Protein AF-A0A847PYW5-F1 (afdb_monomer)

Radius of gyration: 19.01 Å; Cα contacts (8 Å, |Δi|>4): 340; chains: 1; bounding box: 36×56×56 Å

Sequence (165 aa):
MLNEEIGNAFTVETLSLRRHSSGSTPAPTDLFDFAIYMGLCENDVLNPNFDSNFIPGTRTIVFSRDSLHLEVNPDELVTFDLDTPYWYNGVDNLLVEVLWSSGEETGSECVYTWHWNTGAMRCASGLYSASSGSLTSIIPWMQITGASDLETCTFGEVKTLFTGR

Structure (mmCIF, N/CA/C/O backbone):
data_AF-A0A847PYW5-F1
#
_entry.id   AF-A0A847PYW5-F1
#
loop_
_atom_site.group_PDB
_atom_site.id
_atom_site.type_symbol
_atom_site.label_atom_id
_atom_site.label_alt_id
_atom_site.label_comp_id
_atom_site.label_asym_id
_atom_site.label_entity_id
_atom_site.label_seq_id
_atom_site.pdbx_PDB_ins_code
_atom_site.Cartn_x
_atom_site.Cartn_y
_atom_site.Cartn_z
_atom_site.occupancy
_atom_site.B_iso_or_equiv
_atom_site.auth_seq_id
_atom_site.auth_comp_id
_atom_site.auth_asym_id
_atom_site.auth_atom_id
_atom_site.pdbx_PDB_model_num
ATOM 1 N N . MET A 1 1 ? -18.987 -12.760 -4.714 1.00 33.50 1 MET A N 1
ATOM 2 C CA . MET A 1 1 ? -18.827 -12.249 -3.341 1.00 33.50 1 MET A CA 1
ATOM 3 C C . MET A 1 1 ? -17.344 -12.265 -3.070 1.00 33.50 1 MET A C 1
ATOM 5 O O . MET A 1 1 ? -16.769 -13.340 -3.181 1.00 33.50 1 MET A O 1
ATOM 9 N N . LEU A 1 2 ? -16.728 -11.105 -2.843 1.00 41.38 2 LEU A N 1
ATOM 10 C CA . LEU A 1 2 ? -15.413 -11.084 -2.213 1.00 41.38 2 LEU A CA 1
ATOM 11 C C . LEU A 1 2 ? -15.616 -11.682 -0.814 1.00 41.38 2 LEU A C 1
ATOM 13 O O . LEU A 1 2 ? -16.441 -11.179 -0.055 1.00 41.38 2 LEU A O 1
ATOM 17 N N . ASN A 1 3 ? -14.950 -12.796 -0.512 1.00 48.72 3 ASN A N 1
ATOM 18 C CA . ASN A 1 3 ? -14.527 -13.005 0.869 1.00 48.72 3 ASN A CA 1
ATOM 19 C C . ASN A 1 3 ? -13.587 -11.835 1.216 1.00 48.72 3 ASN A C 1
ATOM 21 O O . ASN A 1 3 ? -13.034 -11.241 0.298 1.00 48.72 3 ASN A O 1
ATOM 25 N N . GLU A 1 4 ? -13.341 -11.568 2.497 1.00 50.78 4 GLU A N 1
ATOM 26 C CA . GLU A 1 4 ? -12.226 -10.712 2.953 1.00 50.78 4 GLU A CA 1
ATOM 27 C C . GLU A 1 4 ? -12.564 -9.219 3.122 1.00 50.78 4 GLU A C 1
ATOM 29 O O . GLU A 1 4 ? -11.948 -8.345 2.522 1.00 50.78 4 GLU A O 1
ATOM 34 N N . GLU A 1 5 ? -13.488 -8.903 4.032 1.00 63.47 5 GLU A N 1
ATOM 35 C CA . GLU A 1 5 ? -13.205 -7.764 4.918 1.00 63.47 5 GLU A CA 1
ATOM 36 C C . GLU A 1 5 ? -12.022 -8.186 5.803 1.00 63.47 5 GLU A C 1
ATOM 38 O O . GLU A 1 5 ? -12.028 -9.310 6.317 1.00 63.47 5 GLU A O 1
ATOM 43 N N . ILE A 1 6 ? -11.008 -7.327 5.968 1.00 71.19 6 ILE A N 1
ATOM 44 C CA . ILE A 1 6 ? -9.832 -7.611 6.818 1.00 71.19 6 ILE A CA 1
ATOM 45 C C . ILE A 1 6 ? -10.269 -8.042 8.232 1.00 71.19 6 ILE A C 1
ATOM 47 O O . ILE A 1 6 ? -9.639 -8.900 8.853 1.00 71.19 6 ILE A O 1
ATOM 51 N N . GLY A 1 7 ? -11.395 -7.504 8.709 1.00 73.62 7 GLY A N 1
ATOM 52 C CA . GLY A 1 7 ? -12.030 -7.917 9.951 1.00 73.62 7 GLY A CA 1
ATOM 53 C C . GLY A 1 7 ? -11.511 -7.124 11.143 1.00 73.62 7 GLY A C 1
ATOM 54 O O . GLY A 1 7 ? -11.604 -5.905 11.157 1.00 73.62 7 GLY A O 1
ATOM 55 N N . ASN A 1 8 ? -11.023 -7.826 12.167 1.00 83.25 8 ASN A N 1
ATOM 56 C CA . ASN A 1 8 ? -10.674 -7.244 13.465 1.00 83.25 8 ASN A CA 1
ATOM 57 C C . ASN A 1 8 ? -9.430 -6.346 13.413 1.00 83.25 8 ASN A C 1
ATOM 59 O O . ASN A 1 8 ? -8.607 -6.440 12.505 1.00 83.25 8 ASN A O 1
ATOM 63 N N . ALA A 1 9 ? -9.272 -5.521 14.448 1.00 89.88 9 ALA A N 1
ATOM 64 C CA . ALA A 1 9 ? -8.073 -4.724 14.654 1.00 89.88 9 ALA A CA 1
ATOM 65 C C . ALA A 1 9 ? -6.839 -5.614 14.885 1.00 89.88 9 ALA A C 1
ATOM 67 O O . ALA A 1 9 ? -6.927 -6.643 15.561 1.00 89.88 9 ALA A O 1
ATOM 68 N N . PHE A 1 10 ? -5.695 -5.223 14.327 1.00 91.44 10 PHE A N 1
ATOM 69 C CA . PHE A 1 10 ? -4.419 -5.914 14.514 1.00 91.44 10 PHE A CA 1
ATOM 70 C C . PHE A 1 10 ? -3.246 -5.010 14.120 1.00 91.44 10 PHE A C 1
ATOM 72 O O . PHE A 1 10 ? -3.415 -4.006 13.421 1.00 91.44 10 PHE A O 1
ATOM 79 N N . THR A 1 11 ? -2.043 -5.385 14.552 1.00 94.69 11 THR A N 1
ATOM 80 C CA . THR A 1 11 ? -0.818 -4.694 14.142 1.00 94.69 11 THR A CA 1
ATOM 81 C C . THR A 1 11 ? -0.284 -5.337 12.875 1.00 94.69 11 THR A C 1
ATOM 83 O O . THR A 1 11 ? 0.111 -6.496 12.906 1.00 94.69 11 THR A O 1
ATOM 86 N N . VAL A 1 12 ? -0.253 -4.592 11.776 1.00 94.88 12 VAL A N 1
ATOM 87 C CA . VAL A 1 12 ? 0.377 -4.984 10.515 1.00 94.88 12 VAL A CA 1
ATOM 88 C C . VAL A 1 12 ? 1.894 -4.910 10.654 1.00 94.88 12 VAL A C 1
ATOM 90 O O . VAL A 1 12 ? 2.434 -3.878 11.049 1.00 94.88 12 VAL A O 1
ATOM 93 N N . GLU A 1 13 ? 2.580 -5.985 10.278 1.00 95.88 13 GLU A N 1
ATOM 94 C CA . GLU A 1 13 ? 4.038 -6.114 10.400 1.00 95.88 13 GLU A CA 1
ATOM 95 C C . GLU A 1 13 ? 4.717 -6.373 9.057 1.00 95.88 13 GLU A C 1
ATOM 97 O O . GLU A 1 13 ? 5.872 -5.990 8.880 1.00 95.88 13 GLU A O 1
ATOM 102 N N . THR A 1 14 ? 4.013 -6.994 8.103 1.00 95.88 14 THR A N 1
ATOM 103 C CA . THR A 1 14 ? 4.548 -7.208 6.755 1.00 95.88 14 THR A CA 1
ATOM 104 C C . THR A 1 14 ? 3.527 -6.886 5.671 1.00 95.88 14 THR A C 1
ATOM 106 O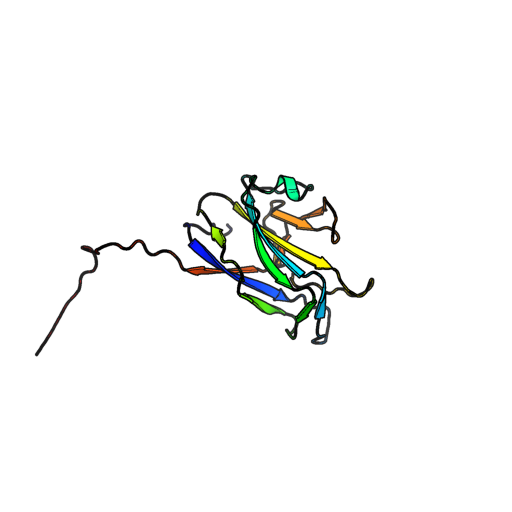 O . THR A 1 14 ? 2.316 -7.082 5.838 1.00 95.88 14 THR A O 1
ATOM 109 N N . LEU A 1 15 ? 4.045 -6.409 4.540 1.00 95.25 15 LEU A N 1
ATOM 110 C CA . LEU A 1 15 ? 3.326 -6.287 3.277 1.00 95.25 15 LEU A CA 1
ATOM 111 C C . LEU A 1 15 ? 4.067 -7.108 2.224 1.00 95.25 15 LEU A C 1
ATOM 113 O O . LEU A 1 15 ? 5.257 -6.898 2.006 1.00 95.25 15 LEU A O 1
ATOM 117 N N . SER A 1 16 ? 3.360 -7.982 1.518 1.00 93.69 16 SER A N 1
ATOM 118 C CA . SER A 1 16 ? 3.888 -8.669 0.344 1.00 93.69 16 SER A CA 1
ATOM 119 C C . SER A 1 16 ? 3.174 -8.215 -0.921 1.00 93.69 16 SER A C 1
ATOM 121 O O . SER A 1 16 ? 1.944 -8.172 -0.967 1.00 93.69 16 SER A O 1
ATOM 123 N N . LEU A 1 17 ? 3.944 -7.938 -1.971 1.00 90.56 17 LEU A N 1
ATOM 124 C CA . LEU A 1 17 ? 3.455 -7.628 -3.313 1.00 90.56 17 LEU A CA 1
ATOM 125 C C . LEU A 1 17 ? 3.918 -8.712 -4.280 1.00 90.56 17 LEU A C 1
ATOM 127 O O . LEU A 1 17 ? 5.051 -9.186 -4.199 1.00 90.56 17 LEU A O 1
ATOM 131 N N . ARG A 1 18 ? 3.061 -9.100 -5.224 1.00 87.12 18 ARG A N 1
ATOM 132 C CA . ARG A 1 18 ? 3.467 -10.038 -6.276 1.00 87.12 18 ARG A CA 1
ATOM 133 C C . ARG A 1 18 ? 4.167 -9.298 -7.409 1.00 87.12 18 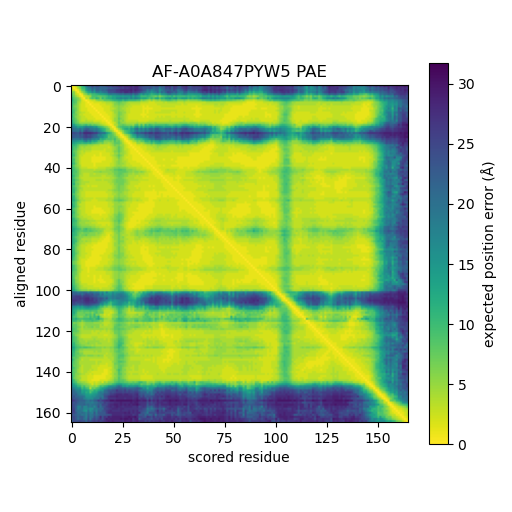ARG A C 1
ATOM 135 O O . ARG A 1 18 ? 3.539 -8.453 -8.043 1.00 87.12 18 ARG A O 1
ATOM 142 N N . ARG A 1 19 ? 5.422 -9.637 -7.707 1.00 84.00 19 ARG A N 1
ATOM 143 C CA . ARG A 1 19 ? 6.240 -8.956 -8.722 1.00 84.00 19 ARG A CA 1
ATOM 144 C C . ARG A 1 19 ? 5.621 -9.073 -10.117 1.00 84.00 19 ARG A C 1
ATOM 146 O O . ARG A 1 19 ? 5.242 -10.162 -10.550 1.00 84.00 19 ARG A O 1
ATOM 153 N N . HIS A 1 20 ? 5.564 -7.955 -10.849 1.00 79.19 20 HIS A N 1
ATOM 154 C CA . HIS A 1 20 ? 5.089 -7.946 -12.235 1.00 79.19 20 HIS A CA 1
ATOM 155 C C . HIS A 1 20 ? 5.948 -8.839 -13.139 1.00 79.19 20 HIS A C 1
ATOM 157 O O . HIS A 1 20 ? 7.175 -8.820 -13.036 1.00 79.19 20 HIS A O 1
ATOM 163 N N . SER A 1 21 ? 5.326 -9.564 -14.069 1.00 67.88 21 SER A N 1
ATOM 164 C CA . SER A 1 21 ? 6.029 -10.348 -15.081 1.00 67.88 21 SER A CA 1
ATOM 165 C C . SER A 1 21 ? 6.258 -9.539 -16.358 1.00 67.88 21 SER A C 1
ATOM 167 O O . SER A 1 21 ? 5.468 -9.570 -17.295 1.00 67.88 21 SER A O 1
ATOM 169 N N . SER A 1 22 ? 7.387 -8.831 -16.443 1.00 56.62 22 SER A N 1
ATOM 170 C CA . SER A 1 22 ? 7.751 -8.049 -17.636 1.00 56.62 22 SER A CA 1
ATOM 171 C C . SER A 1 22 ? 8.343 -8.905 -18.765 1.00 56.62 22 SER A C 1
ATOM 173 O O . SER A 1 22 ? 9.322 -8.509 -19.385 1.00 56.62 22 SER A O 1
ATOM 175 N N . GLY A 1 23 ? 7.779 -10.090 -19.024 1.00 53.97 23 GLY A N 1
ATOM 176 C CA . GLY A 1 23 ? 8.165 -10.932 -20.157 1.00 53.97 23 GLY A CA 1
ATOM 177 C C . GLY A 1 23 ? 9.642 -11.347 -20.158 1.00 53.97 23 GLY A C 1
ATOM 178 O O . GLY A 1 23 ? 10.486 -10.726 -20.791 1.00 53.97 23 GLY A O 1
ATOM 179 N N . SER A 1 24 ? 9.926 -12.501 -19.549 1.00 49.81 24 SER A N 1
ATOM 180 C CA . SER A 1 24 ? 11.128 -13.319 -19.791 1.00 49.81 24 SER A CA 1
ATOM 181 C C . SER A 1 24 ? 12.498 -12.719 -19.434 1.00 49.81 24 SER A C 1
ATOM 183 O O . SER A 1 24 ? 13.365 -12.611 -20.290 1.00 49.81 24 SER A O 1
ATOM 185 N N . THR A 1 25 ? 12.736 -12.420 -18.156 1.00 53.53 25 THR A N 1
ATOM 186 C CA . THR A 1 25 ? 13.938 -12.790 -17.362 1.00 53.53 25 THR A CA 1
ATOM 187 C C . THR A 1 25 ? 13.800 -12.188 -15.957 1.00 53.53 25 THR A C 1
ATOM 189 O O . THR A 1 25 ? 13.118 -11.174 -15.812 1.00 53.53 25 THR A O 1
ATOM 192 N N . PRO A 1 26 ? 14.404 -12.777 -14.909 1.00 55.59 26 PRO A N 1
ATOM 193 C CA . PRO A 1 26 ? 14.610 -12.075 -13.648 1.00 55.59 26 PRO A CA 1
ATOM 194 C C . PRO A 1 26 ? 15.588 -10.936 -13.929 1.00 55.59 26 PRO A C 1
ATOM 196 O O . PRO A 1 26 ? 16.791 -11.161 -14.054 1.00 55.59 26 PRO A O 1
ATOM 199 N N . ALA A 1 27 ? 15.066 -9.733 -14.137 1.00 61.97 27 ALA A N 1
ATOM 200 C CA . ALA A 1 27 ? 15.893 -8.544 -14.149 1.00 61.97 27 ALA A CA 1
ATOM 201 C C . ALA A 1 27 ? 15.905 -8.006 -12.714 1.00 61.97 27 ALA A C 1
ATOM 203 O O . ALA A 1 27 ? 14.819 -7.711 -12.194 1.00 61.97 27 ALA A O 1
ATOM 204 N N . PRO A 1 28 ? 17.078 -7.904 -12.059 1.00 72.56 28 PRO A N 1
ATOM 205 C CA . PRO A 1 28 ? 17.168 -7.131 -10.833 1.00 72.56 28 PRO A CA 1
ATOM 206 C C . PRO A 1 28 ? 16.544 -5.758 -11.072 1.00 72.56 28 PRO A C 1
ATOM 208 O O . PRO A 1 28 ? 16.722 -5.167 -12.136 1.00 72.56 28 PRO A O 1
ATOM 211 N N . THR A 1 29 ? 15.734 -5.310 -10.121 1.00 78.56 29 THR A N 1
ATOM 212 C CA . THR A 1 29 ? 15.018 -4.036 -10.226 1.00 78.56 29 THR A CA 1
ATOM 213 C C . THR A 1 29 ? 15.565 -3.090 -9.180 1.00 78.56 29 THR A C 1
ATOM 215 O O . THR A 1 29 ? 15.474 -3.393 -7.990 1.00 78.56 29 THR A O 1
ATOM 218 N N . ASP A 1 30 ? 16.112 -1.967 -9.630 1.00 84.06 30 ASP A N 1
ATOM 219 C CA . ASP A 1 30 ? 16.609 -0.909 -8.761 1.00 84.06 30 ASP A CA 1
ATOM 220 C C . ASP A 1 30 ? 15.558 0.192 -8.652 1.00 84.06 30 ASP A C 1
ATOM 222 O O . ASP A 1 30 ? 15.204 0.850 -9.625 1.00 84.06 30 ASP A O 1
ATOM 226 N N . LEU A 1 31 ? 15.049 0.389 -7.442 1.00 85.94 31 LEU A N 1
ATOM 227 C CA . LEU A 1 31 ? 14.066 1.418 -7.130 1.00 85.94 31 LEU A CA 1
ATOM 228 C C . LEU A 1 31 ? 14.734 2.483 -6.277 1.00 85.94 31 LEU A C 1
ATOM 230 O O . LEU A 1 31 ? 15.504 2.160 -5.369 1.00 85.94 31 LEU A O 1
ATOM 234 N N . PHE A 1 32 ? 14.411 3.741 -6.535 1.00 88.19 32 PHE A N 1
ATOM 235 C CA . PHE A 1 32 ? 14.926 4.870 -5.774 1.00 88.19 32 PHE A CA 1
ATOM 236 C C . PHE A 1 32 ? 13.788 5.553 -5.025 1.00 88.19 32 PHE A C 1
ATOM 238 O O . PHE A 1 32 ? 12.620 5.434 -5.404 1.00 88.19 32 PHE A O 1
ATOM 245 N N . ASP A 1 33 ? 14.127 6.216 -3.920 1.00 91.50 33 ASP A N 1
ATOM 246 C CA . ASP A 1 33 ? 13.167 6.896 -3.044 1.00 91.50 33 ASP A CA 1
ATOM 247 C C . ASP A 1 33 ? 11.944 6.015 -2.707 1.00 91.50 33 ASP A C 1
ATOM 249 O O . ASP A 1 33 ? 10.798 6.473 -2.694 1.00 91.50 33 ASP A O 1
ATOM 253 N N . PHE A 1 34 ? 12.175 4.713 -2.504 1.00 92.75 34 PHE A N 1
ATOM 254 C CA . PHE A 1 34 ? 11.103 3.745 -2.322 1.00 92.75 34 PHE A CA 1
ATOM 255 C C . PHE A 1 34 ? 10.487 3.925 -0.939 1.00 92.75 34 PHE A C 1
ATOM 257 O O . PHE A 1 34 ? 11.185 3.846 0.076 1.00 92.75 34 PHE A O 1
ATOM 264 N N . ALA A 1 35 ? 9.172 4.106 -0.887 1.00 95.38 35 ALA A N 1
ATOM 265 C CA . ALA A 1 35 ? 8.437 4.259 0.355 1.00 95.38 35 ALA A CA 1
ATOM 266 C C . ALA A 1 35 ? 7.092 3.534 0.307 1.00 95.38 35 ALA A C 1
ATOM 268 O O . ALA A 1 35 ? 6.390 3.535 -0.706 1.00 95.38 35 ALA A O 1
ATOM 269 N N . ILE A 1 36 ? 6.717 2.960 1.447 1.00 97.12 36 ILE A N 1
ATOM 270 C CA . ILE A 1 36 ? 5.378 2.436 1.695 1.00 97.12 36 ILE A CA 1
ATOM 271 C C . ILE A 1 36 ? 4.768 3.270 2.813 1.00 97.12 36 ILE A C 1
ATOM 273 O O . ILE A 1 36 ? 5.342 3.389 3.900 1.00 97.12 36 ILE A O 1
ATOM 277 N N . TYR A 1 37 ? 3.593 3.827 2.546 1.00 98.00 37 TYR A N 1
ATOM 278 C CA . TYR A 1 37 ? 2.753 4.466 3.545 1.00 98.00 37 TYR A CA 1
ATOM 279 C C . TYR A 1 37 ? 1.522 3.606 3.808 1.00 98.00 37 TYR A C 1
ATOM 281 O O . TYR A 1 37 ? 0.966 2.986 2.899 1.00 98.00 37 TYR A O 1
ATOM 289 N N . MET A 1 38 ? 1.078 3.609 5.059 1.00 98.25 38 MET A N 1
ATOM 290 C CA . MET A 1 38 ? -0.212 3.061 5.462 1.00 98.25 38 MET A CA 1
ATOM 291 C C . MET A 1 38 ? -1.039 4.137 6.152 1.00 98.25 38 MET A C 1
ATOM 293 O O . MET A 1 38 ? -0.507 5.008 6.841 1.00 98.25 38 MET A O 1
ATOM 297 N N . GLY A 1 39 ? -2.345 4.094 5.940 1.00 97.31 39 GLY A N 1
ATOM 298 C CA . GLY A 1 39 ? -3.301 5.025 6.517 1.00 97.31 39 GLY A CA 1
ATOM 299 C C . GLY A 1 39 ? -4.703 4.436 6.541 1.00 97.31 39 GLY A C 1
ATOM 300 O O . GLY A 1 39 ? -4.931 3.342 6.029 1.00 97.31 39 GLY A O 1
ATOM 301 N N . LEU A 1 40 ? -5.651 5.174 7.108 1.00 96.38 40 LEU A N 1
ATOM 302 C CA . LEU A 1 40 ? -7.062 4.800 7.087 1.00 96.38 40 LEU A CA 1
ATOM 303 C C . LEU A 1 40 ? -7.813 5.646 6.057 1.00 96.38 40 LEU A C 1
ATOM 305 O O . LEU A 1 40 ? -7.414 6.774 5.767 1.00 96.38 40 LEU A O 1
ATOM 309 N N . CYS A 1 41 ? -8.904 5.106 5.526 1.00 94.25 41 CYS A N 1
ATOM 310 C CA . CYS A 1 41 ? -9.796 5.744 4.566 1.00 94.25 41 CYS A CA 1
ATOM 311 C C . CYS A 1 41 ? -11.253 5.494 4.982 1.00 94.25 41 CYS A C 1
ATOM 313 O O . CYS A 1 41 ? -11.635 4.358 5.256 1.00 94.25 41 CYS A O 1
ATOM 315 N N . GLU A 1 42 ? -12.079 6.541 4.992 1.00 91.00 42 GLU A N 1
ATOM 316 C CA . GLU A 1 42 ? -13.523 6.425 5.274 1.00 91.00 42 GLU A CA 1
ATOM 317 C C . GLU A 1 42 ? -14.322 5.930 4.058 1.00 91.00 42 GLU A C 1
ATOM 319 O O . GLU A 1 42 ? -15.438 5.438 4.197 1.00 91.00 42 GLU A O 1
ATOM 324 N N . ASN A 1 43 ? -13.779 6.093 2.848 1.00 88.81 43 ASN A N 1
ATOM 325 C CA . ASN A 1 43 ? -14.512 5.872 1.605 1.00 88.81 43 ASN A CA 1
ATOM 326 C C . ASN A 1 43 ? -14.237 4.484 1.017 1.00 88.81 43 ASN A C 1
ATOM 328 O O . ASN A 1 43 ? -13.092 4.048 0.914 1.00 88.81 43 ASN A O 1
ATOM 332 N N . ASP A 1 44 ? -15.284 3.842 0.502 1.00 88.69 44 ASP A N 1
ATOM 333 C CA . ASP A 1 44 ? -15.175 2.574 -0.241 1.00 88.69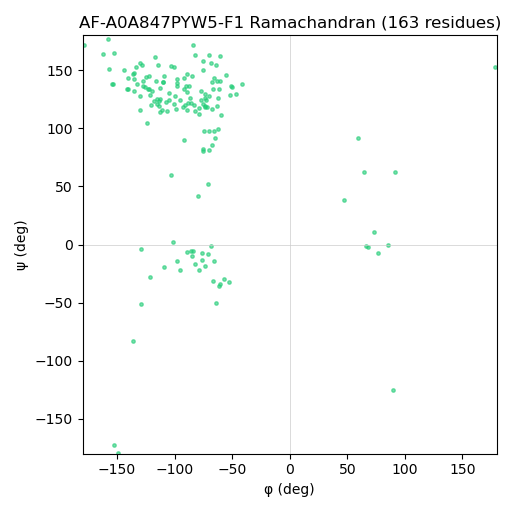 44 ASP A CA 1
ATOM 334 C C . ASP A 1 44 ? -14.658 2.747 -1.678 1.00 88.69 44 ASP A C 1
ATOM 336 O O . ASP A 1 44 ? -14.341 1.771 -2.368 1.00 88.69 44 ASP A O 1
ATOM 340 N N . VAL A 1 45 ? -14.637 3.994 -2.155 1.00 92.44 45 VAL A N 1
ATOM 341 C CA . VAL A 1 45 ? -14.225 4.398 -3.499 1.00 92.44 45 VAL A CA 1
ATOM 342 C C . VAL A 1 45 ? -13.223 5.535 -3.369 1.00 92.44 45 VAL A C 1
ATOM 344 O O . VAL A 1 45 ? -13.503 6.537 -2.712 1.00 92.44 45 VAL A O 1
ATOM 347 N N . LEU A 1 46 ? -12.074 5.388 -4.020 1.00 94.50 46 LEU A N 1
ATOM 348 C CA . LEU A 1 46 ? -11.017 6.386 -3.984 1.00 94.50 46 LEU A CA 1
ATOM 349 C C . LEU A 1 46 ? -11.350 7.603 -4.852 1.00 94.50 46 LEU A C 1
ATOM 351 O O . LEU A 1 46 ? -12.005 7.517 -5.894 1.00 94.50 46 LEU A O 1
ATOM 355 N N . ASN A 1 47 ? -10.827 8.745 -4.429 1.00 94.94 47 ASN A N 1
ATOM 356 C CA . ASN A 1 47 ? -10.760 9.991 -5.168 1.00 94.94 47 ASN A CA 1
ATOM 357 C C . ASN A 1 47 ? -9.455 10.056 -5.986 1.00 94.94 47 ASN A C 1
ATOM 359 O O . ASN A 1 47 ? -8.419 9.577 -5.513 1.00 94.94 47 ASN A O 1
ATOM 363 N N . PRO A 1 48 ? -9.452 10.693 -7.174 1.00 93.69 48 PRO A N 1
ATOM 364 C CA . PRO A 1 48 ? -8.224 10.921 -7.929 1.00 93.69 48 PRO A CA 1
ATOM 365 C C . PRO A 1 48 ? -7.142 11.688 -7.162 1.00 93.69 48 PRO A C 1
ATOM 367 O O . PRO A 1 48 ? -5.973 11.488 -7.461 1.00 93.69 48 PRO A O 1
ATOM 370 N N . ASN A 1 49 ? -7.499 12.567 -6.218 1.00 95.88 49 ASN A N 1
ATOM 371 C CA . ASN A 1 49 ? -6.540 13.271 -5.364 1.00 95.88 49 ASN A CA 1
ATOM 372 C C . ASN A 1 49 ? -6.061 12.355 -4.228 1.00 95.88 49 ASN A C 1
ATOM 374 O O . ASN A 1 49 ? -6.866 11.946 -3.391 1.00 95.88 49 ASN A O 1
ATOM 378 N N . PHE A 1 50 ? -4.762 12.055 -4.191 1.00 93.50 50 PHE A N 1
ATOM 379 C CA . PHE A 1 50 ? -4.217 11.025 -3.303 1.00 93.50 50 PHE A CA 1
ATOM 380 C C . PHE A 1 50 ? -4.387 11.363 -1.820 1.00 93.50 50 PHE A C 1
ATOM 382 O O . PHE A 1 50 ? -4.963 10.557 -1.091 1.00 93.50 50 PHE A O 1
ATOM 389 N N . ASP A 1 51 ? -3.998 12.571 -1.404 1.00 94.25 51 ASP A N 1
ATOM 390 C CA . ASP A 1 51 ? -4.077 13.005 -0.003 1.00 94.25 51 ASP A CA 1
ATOM 391 C C . ASP A 1 51 ? -5.513 13.002 0.534 1.00 94.25 51 ASP A C 1
ATOM 393 O O . ASP A 1 51 ? -5.741 12.675 1.696 1.00 94.25 51 ASP A O 1
ATOM 397 N N . SER A 1 52 ? -6.498 13.314 -0.316 1.00 95.50 52 SER A N 1
ATOM 398 C CA . SER A 1 52 ? -7.911 13.344 0.082 1.00 95.50 52 SER A CA 1
ATOM 399 C C . SER A 1 52 ? -8.493 11.982 0.479 1.00 95.50 52 SER A C 1
ATOM 401 O O . SER A 1 52 ? -9.571 11.939 1.066 1.00 95.50 52 SER A O 1
ATOM 403 N N . ASN A 1 53 ? -7.804 10.880 0.162 1.00 96.50 53 ASN A N 1
ATOM 404 C CA . ASN A 1 53 ? -8.241 9.533 0.533 1.00 96.50 53 ASN A CA 1
ATOM 405 C C . ASN A 1 53 ? -7.859 9.145 1.965 1.00 96.50 53 ASN A C 1
ATOM 407 O O . ASN A 1 53 ? -8.414 8.190 2.497 1.00 96.50 53 ASN A O 1
ATOM 411 N N . PHE A 1 54 ? -6.919 9.855 2.590 1.00 96.94 54 PHE A N 1
ATOM 412 C CA . PHE A 1 54 ? -6.491 9.553 3.950 1.00 96.94 54 PHE A CA 1
ATOM 413 C C . PHE A 1 54 ? -7.366 10.264 4.980 1.00 96.94 54 PHE A C 1
ATOM 415 O O . PHE A 1 54 ? -7.602 11.471 4.894 1.00 96.94 54 PHE A O 1
ATOM 422 N N . ILE A 1 55 ? -7.743 9.545 6.037 1.00 96.88 55 ILE A N 1
ATOM 423 C CA . ILE A 1 55 ? -8.224 10.165 7.270 1.00 96.88 55 ILE A CA 1
ATOM 424 C C . ILE A 1 55 ? -7.079 11.019 7.839 1.00 96.88 55 ILE A C 1
ATOM 426 O O . ILE A 1 55 ? -5.971 10.492 8.036 1.00 96.88 55 ILE A O 1
ATOM 430 N N . PRO A 1 56 ? -7.302 12.318 8.120 1.00 96.81 56 PRO A N 1
ATOM 431 C CA . PRO A 1 56 ? -6.258 13.204 8.617 1.00 96.81 56 PRO A CA 1
ATOM 432 C C . PRO A 1 56 ? -5.535 12.638 9.845 1.00 96.81 56 PRO A C 1
ATOM 434 O O . PRO A 1 56 ? -6.158 12.256 10.832 1.00 96.81 56 PRO A O 1
ATOM 437 N N . GLY A 1 57 ? -4.202 12.607 9.786 1.00 96.25 57 GLY A N 1
ATOM 438 C CA . GLY A 1 57 ? -3.350 12.129 10.881 1.00 96.25 57 GLY A CA 1
ATOM 439 C C . GLY A 1 57 ? -3.116 10.616 10.926 1.00 96.25 57 GLY A C 1
ATOM 440 O O . GLY A 1 57 ? -2.384 10.165 11.800 1.00 96.25 57 GLY A O 1
ATOM 441 N N . THR A 1 58 ? -3.683 9.835 9.999 1.00 97.50 58 THR A N 1
ATOM 442 C CA . THR A 1 58 ? -3.501 8.369 9.982 1.00 97.50 58 THR A CA 1
ATOM 443 C C . THR A 1 58 ? -2.384 7.893 9.054 1.00 97.50 58 THR A C 1
ATOM 445 O O . THR A 1 58 ? -1.852 6.801 9.259 1.00 97.50 58 THR A O 1
ATOM 448 N N . ARG A 1 59 ? -2.007 8.703 8.051 1.00 97.75 59 ARG A N 1
ATOM 449 C CA . ARG A 1 59 ? -0.952 8.382 7.078 1.00 97.75 59 ARG A CA 1
ATOM 450 C C . ARG A 1 59 ? 0.414 8.341 7.760 1.00 97.75 59 ARG A C 1
ATOM 452 O O . ARG A 1 59 ? 0.910 9.362 8.230 1.00 97.75 59 ARG A O 1
ATOM 459 N N . THR A 1 60 ? 1.028 7.167 7.759 1.00 97.94 60 THR A N 1
ATOM 460 C CA . THR A 1 60 ? 2.316 6.874 8.393 1.00 97.94 60 THR A CA 1
ATOM 461 C C . THR A 1 60 ? 3.235 6.221 7.375 1.00 97.94 60 THR A C 1
ATOM 463 O O . THR A 1 60 ? 2.804 5.341 6.634 1.00 97.94 60 THR A O 1
ATOM 466 N N . ILE A 1 61 ? 4.499 6.643 7.328 1.00 98.06 61 ILE A N 1
ATOM 467 C CA . ILE A 1 61 ? 5.527 5.927 6.570 1.00 98.06 61 ILE A CA 1
ATOM 468 C C . ILE A 1 61 ? 5.917 4.674 7.353 1.00 98.06 61 ILE A C 1
ATOM 470 O O . ILE A 1 61 ? 6.309 4.768 8.514 1.00 98.06 61 ILE A O 1
ATOM 474 N N . VAL A 1 62 ? 5.755 3.504 6.742 1.00 98.31 62 VAL A N 1
ATOM 475 C CA . VAL A 1 62 ? 5.960 2.209 7.413 1.00 98.31 62 VAL A CA 1
ATOM 476 C C . VAL A 1 62 ? 7.209 1.482 6.928 1.00 98.31 62 VAL A C 1
ATOM 478 O O . VAL A 1 62 ? 7.724 0.613 7.624 1.00 98.31 62 VAL A O 1
ATOM 481 N N . PHE A 1 63 ? 7.719 1.856 5.755 1.00 98.12 63 PHE A N 1
ATOM 482 C CA . PHE A 1 63 ? 8.966 1.355 5.187 1.00 98.12 63 PHE A CA 1
ATOM 483 C C . PHE A 1 63 ? 9.541 2.402 4.232 1.00 98.12 63 PHE A C 1
ATOM 485 O O . PHE A 1 63 ? 8.789 2.985 3.446 1.00 98.12 63 PHE A O 1
ATOM 492 N N . SER A 1 64 ? 10.856 2.628 4.263 1.00 97.12 64 SER A N 1
ATOM 493 C CA . SER A 1 64 ? 11.507 3.544 3.315 1.00 97.12 64 SER A CA 1
ATOM 494 C C . SER A 1 64 ? 12.970 3.220 3.052 1.00 97.12 64 SER A C 1
ATOM 496 O O . SER A 1 64 ? 13.725 2.965 3.991 1.00 97.12 64 SER A O 1
ATOM 498 N N . ARG A 1 65 ? 13.406 3.296 1.795 1.00 95.19 65 ARG A N 1
ATOM 499 C CA . ARG A 1 65 ? 1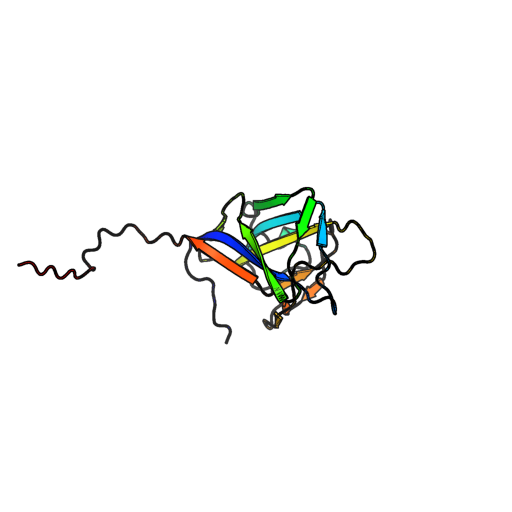4.808 3.136 1.394 1.00 95.19 65 ARG A CA 1
ATOM 500 C C . ARG A 1 65 ? 15.143 4.135 0.286 1.00 95.19 65 ARG A C 1
ATOM 502 O O . ARG A 1 65 ? 14.412 4.215 -0.694 1.00 95.19 65 ARG A O 1
ATOM 509 N N . ASP A 1 66 ? 16.278 4.823 0.403 1.00 93.31 66 ASP A N 1
ATOM 510 C CA . ASP A 1 66 ? 16.780 5.718 -0.657 1.00 93.31 66 ASP A CA 1
ATOM 511 C C . ASP A 1 66 ? 17.063 4.947 -1.956 1.00 93.31 66 ASP A C 1
ATOM 513 O O . ASP A 1 66 ? 16.844 5.445 -3.057 1.00 93.31 66 ASP A O 1
ATOM 517 N N . SER A 1 67 ? 17.536 3.707 -1.819 1.00 90.62 67 SER A N 1
ATOM 518 C CA . SER A 1 67 ? 17.714 2.752 -2.907 1.00 90.62 67 SER A CA 1
ATOM 519 C C . SER A 1 67 ? 17.325 1.357 -2.427 1.00 90.62 67 SER A C 1
ATOM 521 O O . SER A 1 67 ? 17.705 0.936 -1.329 1.00 90.62 67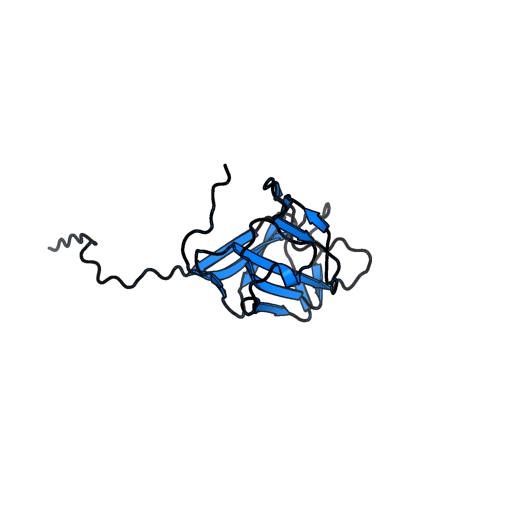 SER A O 1
ATOM 523 N N . LEU A 1 68 ? 16.545 0.654 -3.241 1.00 88.94 68 LEU A N 1
ATOM 524 C CA . LEU A 1 68 ? 16.050 -0.687 -2.985 1.00 88.94 68 LEU A CA 1
ATOM 525 C C . LEU A 1 68 ? 16.327 -1.570 -4.202 1.00 88.94 68 LEU A C 1
ATOM 527 O O . LEU A 1 68 ? 15.758 -1.364 -5.271 1.00 88.94 68 LEU A O 1
ATOM 531 N N . HIS A 1 69 ? 17.163 -2.582 -3.995 1.00 87.31 69 HIS A N 1
ATOM 532 C CA . HIS A 1 69 ? 17.467 -3.602 -4.988 1.00 87.31 69 HIS A CA 1
ATOM 533 C C . HIS A 1 69 ? 16.581 -4.830 -4.769 1.00 87.31 69 HIS A C 1
ATOM 535 O O . HIS A 1 69 ? 16.571 -5.399 -3.673 1.00 87.31 69 HIS A O 1
ATOM 541 N N . LEU A 1 70 ? 15.842 -5.249 -5.796 1.00 84.31 70 LEU A N 1
ATOM 542 C CA . LEU A 1 70 ? 14.981 -6.430 -5.746 1.00 84.31 70 LEU A CA 1
ATOM 543 C C . LEU A 1 70 ? 15.523 -7.552 -6.637 1.00 84.31 70 LEU A C 1
ATOM 545 O O . LEU A 1 70 ? 15.505 -7.442 -7.862 1.00 84.31 70 LEU A O 1
ATOM 549 N N . GLU A 1 71 ? 15.905 -8.666 -6.010 1.00 83.69 71 GLU A N 1
ATOM 550 C CA . GLU A 1 71 ? 16.290 -9.926 -6.666 1.00 83.69 71 GLU A CA 1
ATOM 551 C C . GLU A 1 71 ? 15.152 -10.956 -6.572 1.00 83.69 71 GLU A C 1
ATOM 553 O O . GLU A 1 71 ? 15.288 -12.016 -5.965 1.00 83.69 71 GLU A O 1
ATOM 558 N N . VAL A 1 72 ? 13.986 -10.620 -7.127 1.00 79.12 72 VAL A N 1
ATOM 559 C CA . VAL A 1 72 ? 12.786 -11.470 -7.058 1.00 79.12 72 VAL A CA 1
ATOM 560 C C . VAL A 1 72 ? 12.304 -11.785 -8.467 1.00 79.12 72 VAL A C 1
ATOM 562 O O . VAL A 1 72 ? 12.240 -10.893 -9.320 1.00 79.12 72 VAL A O 1
ATOM 565 N N . ASN A 1 73 ? 11.978 -13.052 -8.737 1.00 81.25 73 ASN A N 1
ATOM 566 C CA . ASN A 1 73 ? 11.521 -13.438 -10.065 1.00 81.25 73 ASN A CA 1
ATOM 567 C C . ASN A 1 73 ? 10.135 -12.833 -10.357 1.00 81.25 73 ASN A C 1
ATOM 569 O O . ASN A 1 73 ? 9.352 -12.555 -9.444 1.00 81.25 73 ASN A O 1
ATOM 573 N N . PRO A 1 74 ? 9.777 -12.672 -11.641 1.00 79.56 74 PRO A N 1
ATOM 574 C CA . PRO A 1 74 ? 8.389 -12.510 -12.047 1.00 79.56 74 PRO A CA 1
ATOM 575 C C . PRO A 1 74 ? 7.447 -13.453 -11.294 1.00 79.56 74 PRO A C 1
ATOM 577 O O . PRO A 1 74 ? 7.766 -14.627 -11.123 1.00 79.56 74 PRO A O 1
ATOM 580 N N . ASP A 1 75 ? 6.282 -12.945 -10.887 1.00 81.62 75 ASP A N 1
ATOM 581 C CA . ASP A 1 75 ? 5.226 -13.707 -10.216 1.00 81.62 75 ASP A CA 1
ATOM 582 C C . ASP A 1 75 ? 5.537 -14.217 -8.795 1.00 81.62 75 ASP A C 1
ATOM 584 O O . ASP A 1 75 ? 4.631 -14.774 -8.164 1.00 81.62 75 ASP A O 1
ATOM 588 N N . GLU A 1 76 ? 6.742 -13.990 -8.267 1.00 86.12 76 GLU A N 1
ATOM 589 C CA . GLU A 1 76 ? 7.089 -14.245 -6.865 1.00 86.12 76 GLU A CA 1
ATOM 590 C C . GLU A 1 76 ? 6.660 -13.093 -5.945 1.00 86.12 76 GLU A C 1
ATOM 592 O O . GLU A 1 76 ? 6.343 -11.983 -6.386 1.00 86.12 76 GLU A O 1
ATOM 597 N N . LEU A 1 77 ? 6.620 -13.378 -4.641 1.00 88.12 77 LEU A N 1
ATOM 598 C CA . LEU A 1 77 ? 6.297 -12.393 -3.616 1.00 88.12 77 LEU A CA 1
ATOM 599 C C . LEU A 1 77 ? 7.552 -11.645 -3.180 1.00 88.12 77 LEU A C 1
ATOM 601 O O . LEU A 1 77 ? 8.526 -12.254 -2.745 1.00 88.12 77 LEU A O 1
ATOM 605 N N . VAL A 1 78 ? 7.486 -10.320 -3.246 1.00 89.94 78 VAL A N 1
ATOM 606 C CA . VAL A 1 78 ? 8.406 -9.421 -2.553 1.00 89.94 78 VAL A CA 1
ATOM 607 C C . VAL A 1 78 ? 7.767 -9.093 -1.212 1.00 89.94 78 VAL A C 1
ATOM 609 O O . VAL A 1 78 ? 6.679 -8.521 -1.197 1.00 89.94 78 VAL A O 1
ATOM 612 N N . THR A 1 79 ? 8.415 -9.454 -0.107 1.00 93.38 79 THR A N 1
ATOM 613 C CA . THR A 1 79 ? 7.930 -9.149 1.246 1.00 93.38 79 THR A CA 1
ATOM 614 C C . THR A 1 79 ? 8.747 -8.024 1.855 1.00 93.38 79 THR A C 1
ATOM 616 O O . THR A 1 79 ? 9.976 -8.070 1.856 1.00 93.38 79 THR A O 1
ATOM 619 N N . PHE A 1 80 ? 8.044 -7.034 2.391 1.00 94.31 80 PHE A N 1
ATOM 620 C CA . PHE A 1 80 ? 8.597 -5.924 3.144 1.00 94.31 80 PHE A CA 1
ATOM 621 C C . PHE A 1 80 ? 8.266 -6.122 4.620 1.00 94.31 80 PHE A C 1
ATOM 623 O O . PHE A 1 80 ? 7.094 -6.068 5.001 1.00 94.31 80 PHE A O 1
ATOM 630 N N . ASP A 1 81 ? 9.298 -6.326 5.435 1.00 96.88 81 ASP A N 1
ATOM 631 C CA . ASP A 1 81 ? 9.191 -6.187 6.885 1.00 96.88 81 ASP A CA 1
ATOM 632 C C . ASP A 1 81 ? 9.104 -4.692 7.204 1.00 96.88 81 ASP A C 1
ATOM 634 O O . ASP A 1 81 ? 9.995 -3.922 6.836 1.00 96.88 81 ASP A O 1
ATOM 638 N N . LEU A 1 82 ? 8.007 -4.262 7.829 1.00 97.25 82 LEU A N 1
ATOM 639 C CA . LEU A 1 82 ? 7.776 -2.847 8.097 1.00 97.25 82 LEU A CA 1
ATOM 640 C C . LEU A 1 82 ? 8.742 -2.349 9.178 1.00 97.25 82 LEU A C 1
ATOM 642 O O . LEU A 1 82 ? 8.806 -2.907 10.272 1.00 97.25 82 LEU A O 1
ATOM 646 N N . ASP A 1 83 ? 9.454 -1.253 8.899 1.00 98.25 83 ASP A N 1
ATOM 647 C CA . ASP A 1 83 ? 10.319 -0.598 9.889 1.00 98.25 83 ASP A CA 1
ATOM 648 C C . ASP A 1 83 ? 9.480 0.000 11.030 1.00 98.25 83 ASP A C 1
ATOM 650 O O . ASP A 1 83 ? 9.923 0.087 12.175 1.00 98.25 83 ASP A O 1
ATOM 654 N N . THR A 1 84 ? 8.259 0.436 10.705 1.00 97.50 84 THR A N 1
ATOM 655 C CA . THR A 1 84 ? 7.249 0.892 11.663 1.00 97.50 84 THR A CA 1
ATOM 656 C C . THR A 1 84 ? 5.973 0.077 11.455 1.00 97.50 84 THR A C 1
ATOM 658 O O . THR A 1 84 ? 5.255 0.335 10.485 1.00 97.50 84 THR A O 1
ATOM 661 N N . PRO A 1 85 ? 5.672 -0.895 12.338 1.00 96.50 85 PRO A N 1
ATOM 662 C CA . PRO A 1 85 ? 4.410 -1.623 12.296 1.00 96.50 85 PRO A CA 1
ATOM 663 C C . PRO A 1 85 ? 3.210 -0.673 12.345 1.00 96.50 85 PRO A C 1
ATOM 665 O O . PRO A 1 85 ? 3.253 0.365 13.011 1.00 96.50 85 PRO A O 1
ATOM 668 N N . TYR A 1 86 ? 2.129 -1.028 11.654 1.00 96.50 86 TYR A N 1
ATOM 669 C CA . TYR A 1 86 ? 0.953 -0.170 11.519 1.00 96.50 86 TYR A CA 1
ATOM 670 C C . TYR A 1 86 ? -0.255 -0.754 12.243 1.00 96.50 86 TYR A C 1
ATOM 672 O O . TYR A 1 86 ? -0.670 -1.874 11.965 1.00 96.50 86 TYR A O 1
ATOM 680 N N . TRP A 1 87 ? -0.861 0.013 13.147 1.00 95.19 87 TRP A N 1
ATOM 681 C CA . TRP A 1 87 ? -2.095 -0.405 13.809 1.00 95.19 87 TRP A CA 1
ATOM 682 C C . TRP A 1 87 ? -3.306 -0.191 12.897 1.00 95.19 87 TRP A C 1
ATOM 684 O O . TRP A 1 87 ? -3.701 0.946 12.632 1.00 95.19 87 TRP A O 1
ATOM 694 N N . TYR A 1 88 ? -3.924 -1.285 12.456 1.00 93.31 88 TYR A N 1
ATOM 695 C CA . TYR A 1 88 ? -5.214 -1.259 11.781 1.00 93.31 88 TYR A CA 1
ATOM 696 C C . TYR A 1 88 ? -6.345 -1.358 12.807 1.00 93.31 88 TYR A C 1
ATOM 698 O O . TYR A 1 88 ? -6.334 -2.237 13.667 1.00 93.31 88 TYR A O 1
ATOM 706 N N . ASN A 1 89 ? -7.343 -0.477 12.713 1.00 91.69 89 ASN A N 1
ATOM 707 C CA . ASN A 1 89 ? -8.380 -0.349 13.739 1.00 91.69 89 ASN A CA 1
ATOM 708 C C . ASN A 1 89 ? -9.551 -1.337 13.611 1.00 91.69 89 ASN A C 1
ATOM 710 O O . ASN A 1 89 ? -10.410 -1.352 14.491 1.00 91.69 89 ASN A O 1
ATOM 714 N N . GLY A 1 90 ? -9.605 -2.139 12.544 1.00 89.44 90 GLY A N 1
ATOM 715 C CA . GLY A 1 90 ? -10.675 -3.117 12.334 1.00 89.44 90 GLY A CA 1
ATOM 716 C C . GLY A 1 90 ? -12.031 -2.529 11.937 1.00 89.44 90 GLY A C 1
ATOM 717 O O . GLY A 1 90 ? -13.034 -3.235 12.010 1.00 89.44 90 GLY A O 1
ATOM 718 N N . VAL A 1 91 ? -12.092 -1.238 11.597 1.00 89.75 91 VAL A N 1
ATOM 719 C CA . VAL A 1 91 ? -13.352 -0.539 11.296 1.00 89.75 91 VAL A CA 1
ATOM 720 C C . VAL A 1 91 ? -13.275 0.207 9.971 1.00 89.75 91 VAL A C 1
ATOM 722 O O . VAL A 1 91 ? -14.158 0.037 9.137 1.00 89.75 91 VAL A O 1
ATOM 725 N N . ASP A 1 92 ? -12.242 1.025 9.778 1.00 92.62 92 ASP A N 1
ATOM 726 C CA . ASP A 1 92 ? -12.083 1.821 8.558 1.00 92.62 92 ASP A CA 1
ATOM 727 C C . ASP A 1 92 ? -11.428 1.000 7.440 1.00 92.62 92 ASP A C 1
ATOM 729 O O . ASP A 1 92 ? -10.926 -0.102 7.666 1.00 92.62 92 ASP A O 1
ATOM 733 N N . ASN A 1 93 ? -11.374 1.538 6.221 1.00 92.50 93 ASN A N 1
ATOM 734 C CA . ASN A 1 93 ? -10.628 0.902 5.139 1.00 92.50 93 ASN A CA 1
ATOM 735 C C . ASN A 1 93 ? -9.125 1.164 5.315 1.00 92.50 93 ASN A C 1
ATOM 737 O O . ASN A 1 93 ? -8.703 2.306 5.503 1.00 92.50 93 ASN A O 1
ATOM 741 N N . LEU A 1 94 ? -8.295 0.123 5.212 1.00 93.62 94 LEU A N 1
ATOM 742 C CA . LEU A 1 94 ? -6.840 0.279 5.179 1.00 93.62 94 LEU A CA 1
ATOM 743 C C . LEU A 1 94 ? -6.400 0.769 3.792 1.00 93.62 94 LEU A C 1
ATOM 745 O O . LEU A 1 94 ? -6.675 0.123 2.780 1.00 93.62 94 LEU A O 1
ATOM 749 N N . LEU A 1 95 ? -5.677 1.885 3.749 1.00 95.38 95 LEU A N 1
ATOM 750 C CA . LEU A 1 95 ? -5.082 2.439 2.539 1.00 95.38 95 LEU A CA 1
ATOM 751 C C . LEU A 1 95 ? -3.575 2.176 2.535 1.00 95.38 95 LEU A C 1
ATOM 753 O O . LEU A 1 95 ? -2.870 2.559 3.468 1.00 95.38 95 LEU A O 1
ATOM 757 N N . VAL A 1 96 ? -3.092 1.535 1.471 1.00 95.81 96 VAL A N 1
ATOM 758 C CA . VAL A 1 96 ? -1.669 1.261 1.237 1.00 95.81 96 VAL A CA 1
ATOM 759 C C . VAL A 1 96 ? -1.218 2.066 0.028 1.00 95.81 96 VAL A C 1
ATOM 761 O O . VAL A 1 96 ? -1.784 1.938 -1.058 1.00 95.81 96 VAL A O 1
ATOM 764 N N . GLU A 1 97 ? -0.192 2.885 0.213 1.00 95.44 97 GLU A N 1
ATOM 765 C CA . GLU A 1 97 ? 0.398 3.705 -0.839 1.00 95.44 97 GLU A CA 1
ATOM 766 C C . GLU A 1 97 ? 1.855 3.289 -1.029 1.00 95.44 97 GLU A C 1
ATOM 768 O O . GLU A 1 97 ? 2.643 3.305 -0.084 1.00 95.44 97 GLU A O 1
ATOM 773 N N . VAL A 1 98 ? 2.207 2.901 -2.253 1.00 93.56 98 VAL A N 1
ATOM 774 C CA . VAL A 1 98 ? 3.561 2.475 -2.621 1.00 93.56 98 VAL A CA 1
ATOM 775 C C . VAL A 1 98 ? 4.100 3.478 -3.626 1.00 93.56 98 VAL A C 1
ATOM 777 O O . VAL A 1 98 ? 3.502 3.667 -4.686 1.00 93.56 98 VAL A O 1
ATOM 780 N N . LEU A 1 99 ? 5.213 4.122 -3.290 1.00 91.06 99 LEU A N 1
ATOM 781 C CA . LEU A 1 99 ? 5.849 5.133 -4.123 1.00 91.06 99 LEU A CA 1
ATOM 782 C C . LEU A 1 99 ? 7.297 4.753 -4.386 1.00 91.06 99 LEU A C 1
ATOM 784 O O . LEU A 1 99 ? 7.975 4.214 -3.515 1.00 91.06 99 LEU A O 1
ATOM 788 N N . TRP A 1 100 ? 7.762 5.071 -5.584 1.00 89.31 100 TRP A N 1
ATOM 789 C CA . TRP A 1 100 ? 9.163 4.981 -5.959 1.00 89.31 100 TRP A CA 1
ATOM 790 C C . TRP A 1 100 ? 9.436 5.916 -7.129 1.00 89.31 100 TRP A C 1
ATOM 792 O O . TRP A 1 100 ? 8.549 6.174 -7.950 1.00 89.31 100 TRP A O 1
ATOM 802 N N . SER A 1 101 ? 10.664 6.409 -7.210 1.00 86.25 101 SER A N 1
ATOM 803 C CA . SER A 1 101 ? 11.232 6.947 -8.437 1.00 86.25 101 SER A CA 1
ATOM 804 C C . SER A 1 101 ? 11.972 5.812 -9.166 1.00 86.25 101 SER A C 1
ATOM 806 O O . SER A 1 101 ? 12.544 4.915 -8.542 1.00 86.25 101 SER A O 1
ATOM 808 N N . SER A 1 102 ? 11.915 5.784 -10.500 1.00 68.94 102 SER A N 1
ATOM 809 C CA . SER A 1 102 ? 12.759 4.887 -11.301 1.00 68.94 102 SER A CA 1
ATOM 810 C C . SER A 1 102 ? 13.975 5.657 -11.808 1.00 68.94 102 SER A C 1
ATOM 812 O O . SER A 1 102 ? 13.875 6.836 -12.155 1.00 68.94 102 SER A O 1
ATOM 814 N N . GLY A 1 103 ? 15.134 4.995 -11.843 1.00 52.25 103 GLY A N 1
ATOM 815 C CA . GLY A 1 103 ? 16.381 5.591 -12.340 1.00 52.25 103 GLY A CA 1
ATOM 816 C C . GLY A 1 103 ? 16.422 5.736 -13.864 1.00 52.25 103 GLY A C 1
ATOM 817 O O . GLY A 1 103 ? 17.197 6.537 -14.383 1.00 52.25 103 GLY A O 1
ATOM 818 N N . GLU A 1 104 ? 15.570 5.001 -14.584 1.00 49.09 104 GLU A N 1
ATOM 819 C CA . GLU A 1 104 ? 15.463 5.062 -16.040 1.00 49.09 104 GLU A CA 1
ATOM 820 C C . GLU A 1 104 ? 14.043 5.435 -16.489 1.00 49.09 104 GLU A C 1
ATOM 822 O O . GLU A 1 104 ? 13.048 4.865 -16.039 1.00 49.09 104 GLU A O 1
ATOM 827 N N . GLU A 1 105 ? 13.947 6.368 -17.443 1.00 42.88 105 GLU A N 1
ATOM 828 C CA . GLU A 1 105 ? 12.685 6.841 -18.037 1.00 42.88 105 GLU A CA 1
ATOM 829 C C . GLU A 1 105 ? 11.966 5.788 -18.910 1.00 42.88 105 GLU A C 1
ATOM 831 O O . GLU A 1 105 ? 10.910 6.073 -19.476 1.00 42.88 105 GLU A O 1
ATOM 836 N N . THR A 1 106 ? 12.521 4.580 -19.076 1.00 42.62 106 THR A N 1
ATOM 837 C CA . THR A 1 106 ? 12.050 3.621 -20.101 1.00 42.62 106 THR A CA 1
ATOM 838 C C . THR A 1 106 ? 11.756 2.199 -19.612 1.00 42.62 106 THR A C 1
ATOM 840 O O . THR A 1 106 ? 11.247 1.390 -20.390 1.00 42.62 106 THR A O 1
ATOM 843 N N . GLY A 1 107 ? 11.998 1.877 -18.340 1.00 45.56 107 GLY A N 1
ATOM 844 C CA . GLY A 1 107 ? 11.824 0.524 -17.809 1.00 45.56 107 GLY A CA 1
ATOM 845 C C . GLY A 1 107 ? 10.510 0.344 -17.056 1.00 45.56 107 GLY A C 1
ATOM 846 O O . GLY A 1 107 ? 10.211 1.087 -16.132 1.00 45.56 107 GLY A O 1
ATOM 847 N N . SER A 1 108 ? 9.727 -0.674 -17.418 1.00 52.91 108 SER A N 1
ATOM 848 C CA . SER A 1 108 ? 8.495 -1.109 -16.733 1.00 52.91 108 SER A CA 1
ATOM 849 C C . SER A 1 108 ? 8.782 -1.774 -15.373 1.00 52.91 108 SER A C 1
ATOM 851 O O . SER A 1 108 ? 8.366 -2.906 -15.107 1.00 52.91 108 SER A O 1
ATOM 853 N N . GLU A 1 109 ? 9.547 -1.095 -14.523 1.00 63.91 109 GLU A N 1
ATOM 854 C CA . GLU A 1 109 ? 9.943 -1.534 -13.189 1.00 63.91 109 GLU A CA 1
ATOM 855 C C . GLU A 1 109 ? 8.752 -1.396 -12.242 1.00 63.91 109 GLU A C 1
ATOM 857 O O . GLU A 1 109 ? 8.561 -0.395 -11.557 1.00 63.91 109 GLU A O 1
ATOM 862 N N . CYS A 1 110 ? 7.882 -2.402 -12.274 1.00 71.56 110 CYS A N 1
ATOM 863 C CA . CYS A 1 110 ? 6.693 -2.456 -11.441 1.00 71.56 110 CYS A CA 1
ATOM 864 C C . CYS A 1 110 ? 6.869 -3.500 -10.338 1.00 71.56 110 CYS A C 1
ATOM 866 O O . CYS A 1 110 ? 7.068 -4.686 -10.610 1.00 71.56 110 CYS A O 1
ATOM 868 N N . VAL A 1 111 ? 6.745 -3.075 -9.083 1.00 76.69 111 VAL A N 1
ATOM 869 C CA . VAL A 1 111 ? 6.839 -3.961 -7.908 1.00 76.69 111 VAL A CA 1
ATOM 870 C C . VAL A 1 111 ? 5.594 -4.806 -7.664 1.00 76.69 111 VAL A C 1
ATOM 872 O O . VAL A 1 111 ? 5.613 -5.691 -6.814 1.00 76.69 111 VAL A O 1
ATOM 875 N N . TYR A 1 112 ? 4.520 -4.567 -8.415 1.00 80.38 112 TYR A N 1
ATOM 876 C CA . TYR A 1 112 ? 3.249 -5.257 -8.244 1.00 80.38 112 TYR A CA 1
ATOM 877 C C . TYR A 1 112 ? 2.670 -5.731 -9.578 1.00 80.38 112 TYR A C 1
ATOM 879 O O . TYR A 1 112 ? 2.873 -5.119 -10.624 1.00 80.38 112 TYR A O 1
ATOM 887 N N . THR A 1 113 ? 1.879 -6.797 -9.538 1.00 82.12 113 THR A N 1
ATOM 888 C CA . THR A 1 113 ? 1.065 -7.258 -10.661 1.00 82.12 113 THR A CA 1
ATOM 889 C C . THR A 1 113 ? -0.413 -7.021 -10.365 1.00 82.12 113 THR A C 1
ATOM 891 O O . THR A 1 113 ? -0.881 -7.224 -9.241 1.00 82.12 113 THR A O 1
ATOM 894 N N . TRP A 1 114 ? -1.155 -6.590 -11.384 1.00 80.56 114 TRP A N 1
ATOM 895 C CA . TRP A 1 114 ? -2.608 -6.446 -11.320 1.00 80.56 114 TRP A CA 1
ATOM 896 C C . TRP A 1 114 ? -3.278 -7.807 -11.164 1.00 80.56 114 TRP A C 1
ATOM 898 O O . TRP A 1 114 ? -2.834 -8.786 -11.765 1.00 80.56 114 TRP A O 1
ATOM 908 N N . HIS A 1 115 ? -4.360 -7.873 -10.390 1.00 81.06 115 HIS A N 1
ATOM 909 C CA . HIS A 1 115 ? -4.976 -9.156 -10.082 1.00 81.06 115 HIS A CA 1
ATOM 910 C C . HIS A 1 115 ? -6.501 -9.148 -10.181 1.00 81.06 115 HIS A C 1
ATOM 912 O O . HIS A 1 115 ? -7.051 -9.557 -11.204 1.00 81.06 115 HIS A O 1
ATOM 918 N N . TRP A 1 116 ? -7.206 -8.698 -9.142 1.00 81.56 116 TRP A N 1
ATOM 919 C CA . TRP A 1 116 ? -8.662 -8.819 -9.073 1.00 81.56 116 TRP A CA 1
ATOM 920 C C . TRP A 1 116 ? -9.362 -7.531 -9.492 1.00 81.56 116 TRP A C 1
ATOM 922 O O . TRP A 1 116 ? -9.004 -6.448 -9.038 1.00 81.56 116 TRP A O 1
ATOM 932 N N . ASN A 1 117 ? -10.420 -7.655 -10.295 1.00 84.88 117 ASN A N 1
ATOM 933 C CA . ASN A 1 117 ? -11.380 -6.572 -10.474 1.00 84.88 117 ASN A CA 1
ATOM 934 C C . ASN A 1 117 ? -12.391 -6.598 -9.320 1.00 84.88 117 ASN A C 1
ATOM 936 O O . ASN A 1 117 ? -13.167 -7.543 -9.189 1.00 84.88 117 ASN A O 1
ATOM 940 N N . THR A 1 118 ? -12.382 -5.551 -8.503 1.00 84.06 118 THR A N 1
ATOM 941 C CA . THR A 1 118 ? -13.252 -5.400 -7.327 1.00 84.06 118 THR A CA 1
ATOM 942 C C . THR A 1 118 ? -14.628 -4.820 -7.663 1.00 84.06 118 THR A C 1
ATOM 944 O O . THR A 1 118 ? -15.513 -4.805 -6.812 1.00 84.06 118 THR A O 1
ATOM 947 N N . GLY A 1 119 ? -14.833 -4.337 -8.894 1.00 86.38 119 GLY A N 1
ATOM 948 C CA . GLY A 1 119 ? -16.075 -3.694 -9.335 1.00 86.38 119 GLY A CA 1
ATOM 949 C C . GLY A 1 119 ? -16.269 -2.249 -8.854 1.00 86.38 119 GLY A C 1
ATOM 950 O O . GLY A 1 119 ? -17.189 -1.586 -9.327 1.00 86.38 119 GLY A O 1
ATOM 951 N N . ALA A 1 120 ? -15.399 -1.738 -7.979 1.00 87.88 120 ALA A N 1
ATOM 952 C CA . ALA A 1 120 ? -15.395 -0.362 -7.479 1.00 87.88 120 ALA A CA 1
ATOM 953 C C . ALA A 1 120 ? -14.003 0.260 -7.646 1.00 87.88 120 ALA A C 1
ATOM 955 O O . ALA A 1 120 ? -13.014 -0.465 -7.683 1.00 87.88 120 ALA A O 1
ATOM 956 N N . MET A 1 121 ? -13.900 1.590 -7.751 1.00 90.62 121 MET A N 1
ATOM 957 C CA . MET A 1 121 ? -12.607 2.266 -7.932 1.00 90.62 121 MET A CA 1
ATOM 958 C C . MET A 1 121 ? -11.808 2.287 -6.621 1.00 90.62 121 MET A C 1
ATOM 960 O O . MET A 1 121 ? -11.820 3.276 -5.895 1.00 90.62 121 MET A O 1
ATOM 964 N N . ARG A 1 122 ? -11.151 1.167 -6.308 1.00 91.12 122 ARG A N 1
ATOM 965 C CA . ARG A 1 122 ? -10.394 0.926 -5.065 1.00 91.12 122 ARG A CA 1
ATOM 966 C C . ARG A 1 122 ? -8.881 1.062 -5.228 1.00 91.12 122 ARG A C 1
ATOM 968 O O . ARG A 1 122 ? -8.139 0.824 -4.285 1.00 91.12 122 ARG A O 1
ATOM 975 N N . CYS A 1 123 ? -8.415 1.421 -6.419 1.00 92.06 123 CYS A N 1
ATOM 976 C CA . CYS A 1 123 ? -7.010 1.693 -6.676 1.00 92.06 123 CYS A CA 1
ATOM 977 C C . CYS A 1 123 ? -6.873 2.968 -7.510 1.00 92.06 123 CYS A C 1
ATOM 979 O O . CYS A 1 123 ? -7.689 3.248 -8.393 1.00 92.06 123 CYS A O 1
ATOM 981 N N . ALA A 1 124 ? -5.839 3.743 -7.203 1.00 92.56 124 ALA A N 1
ATOM 982 C CA . ALA A 1 124 ? -5.434 4.914 -7.953 1.00 92.56 124 ALA A CA 1
ATOM 983 C C . ALA A 1 124 ? -3.945 4.786 -8.293 1.00 92.56 124 ALA A C 1
ATOM 985 O O . ALA A 1 124 ? -3.160 4.327 -7.467 1.00 92.56 124 ALA A O 1
ATOM 986 N N . SER A 1 125 ? -3.555 5.189 -9.499 1.00 89.94 125 SER A N 1
ATOM 987 C CA . SER A 1 125 ? -2.159 5.169 -9.946 1.00 89.94 125 SER A CA 1
ATOM 988 C C . SER A 1 125 ? -1.782 6.493 -10.601 1.00 89.94 125 SER A C 1
ATOM 990 O O . SER A 1 125 ? -2.551 7.031 -11.404 1.00 89.94 125 SER A O 1
ATOM 992 N N . GLY A 1 126 ? -0.587 6.993 -10.306 1.00 88.06 126 GLY A N 1
ATOM 993 C CA . GLY A 1 126 ? -0.021 8.200 -10.902 1.00 88.06 126 GLY A CA 1
ATOM 994 C C . GLY A 1 126 ? 1.499 8.120 -10.975 1.00 88.06 126 GLY A C 1
ATOM 995 O O . GLY A 1 126 ? 2.094 7.111 -10.606 1.00 88.06 126 GLY A O 1
ATOM 996 N N . LEU A 1 127 ? 2.116 9.183 -11.485 1.00 86.44 127 LEU A N 1
ATOM 997 C CA . LEU A 1 127 ? 3.572 9.312 -11.519 1.00 86.44 127 LEU A CA 1
ATOM 998 C C . LEU A 1 127 ? 4.116 9.645 -10.125 1.00 86.44 127 LEU A C 1
ATOM 1000 O O . LEU A 1 127 ? 3.407 10.228 -9.302 1.00 86.44 127 LEU A O 1
ATOM 1004 N N . TYR A 1 128 ? 5.395 9.345 -9.891 1.00 86.31 128 TYR A N 1
ATOM 1005 C CA . TYR A 1 128 ? 6.102 9.809 -8.699 1.00 86.31 128 TYR A CA 1
ATOM 1006 C C . TYR A 1 128 ? 5.937 11.329 -8.534 1.00 86.31 128 TYR A C 1
ATOM 1008 O O . TYR A 1 128 ? 6.027 12.072 -9.514 1.00 86.31 128 TYR A O 1
ATOM 1016 N N . SER A 1 129 ? 5.677 11.792 -7.306 1.00 86.56 129 SER A N 1
ATOM 1017 C CA . SER A 1 129 ? 5.358 13.187 -6.931 1.00 86.56 129 SER A CA 1
ATOM 1018 C C . SER A 1 129 ? 4.035 13.778 -7.451 1.00 86.56 129 SER A C 1
ATOM 1020 O O . SER A 1 129 ? 3.711 14.923 -7.123 1.00 86.56 129 SER A O 1
ATOM 1022 N N . ALA A 1 130 ? 3.240 13.039 -8.233 1.00 88.38 130 ALA A N 1
ATOM 1023 C CA . ALA A 1 130 ? 1.928 13.521 -8.651 1.00 88.38 130 ALA A CA 1
ATOM 1024 C C . ALA A 1 130 ? 0.976 13.616 -7.447 1.00 88.38 130 ALA A C 1
ATOM 1026 O O . ALA A 1 130 ? 0.927 12.724 -6.610 1.00 88.38 130 ALA A O 1
ATOM 1027 N N . SER A 1 131 ? 0.168 14.675 -7.388 1.00 91.69 131 SER A N 1
ATOM 1028 C CA . SER A 1 131 ? -0.871 14.843 -6.357 1.00 91.69 131 SER A CA 1
ATOM 1029 C C . SER A 1 131 ? -2.200 14.168 -6.714 1.00 91.69 131 SER A C 1
ATOM 1031 O O . SER A 1 131 ? -3.146 14.172 -5.922 1.00 91.69 131 SER A O 1
ATOM 1033 N N . SER A 1 132 ? -2.304 13.630 -7.933 1.00 93.00 132 SER A N 1
ATOM 1034 C CA . SER A 1 132 ? -3.490 12.927 -8.408 1.00 93.00 132 SER A CA 1
ATOM 1035 C C . SER A 1 132 ? -3.166 11.878 -9.468 1.00 93.00 132 SER A C 1
ATOM 1037 O O . SER A 1 132 ? -2.086 11.897 -10.064 1.00 93.00 132 SER A O 1
ATOM 1039 N N . GLY A 1 133 ? -4.118 10.981 -9.722 1.00 92.81 133 GLY A N 1
ATOM 1040 C CA . GLY A 1 133 ? -3.938 9.876 -10.655 1.00 92.81 133 GLY A CA 1
ATOM 1041 C C . GLY A 1 133 ? -5.218 9.379 -11.313 1.00 92.81 133 GLY A C 1
ATOM 1042 O O . GLY A 1 133 ? -6.298 9.957 -11.187 1.00 92.81 133 GLY A O 1
ATOM 1043 N N . SER A 1 134 ? -5.072 8.279 -12.043 1.00 92.94 134 SER A N 1
ATOM 1044 C CA . SER A 1 134 ? -6.185 7.568 -12.667 1.00 92.94 134 SER A CA 1
ATOM 1045 C C . SER A 1 134 ? -6.732 6.513 -11.722 1.00 92.94 134 SER A C 1
ATOM 1047 O O . SER A 1 134 ? -5.969 5.779 -11.098 1.00 92.94 134 SER A O 1
ATOM 1049 N N . LEU A 1 135 ? -8.056 6.428 -11.647 1.00 93.25 135 LEU A N 1
ATOM 1050 C CA . LEU A 1 135 ? -8.758 5.416 -10.873 1.00 93.25 135 LEU A CA 1
ATOM 1051 C C . LEU A 1 135 ? -8.928 4.125 -11.674 1.00 93.25 135 LEU A C 1
ATOM 1053 O O . LEU A 1 135 ? -9.171 4.158 -12.881 1.00 93.25 135 LEU A O 1
ATOM 1057 N N . THR A 1 136 ? -8.862 2.990 -10.988 1.00 90.50 136 THR A N 1
ATOM 1058 C CA . THR A 1 136 ? -9.129 1.669 -11.557 1.00 90.50 136 THR A CA 1
ATOM 1059 C C . THR A 1 136 ? -9.822 0.771 -10.538 1.00 90.50 136 THR A C 1
ATOM 1061 O O . THR A 1 136 ? -9.643 0.902 -9.325 1.00 90.50 136 THR A O 1
ATOM 1064 N N . SER A 1 137 ? -10.636 -0.157 -11.039 1.00 87.81 137 SER A N 1
ATOM 1065 C CA . SER A 1 137 ? -11.273 -1.184 -10.217 1.00 87.81 137 SER A CA 1
ATOM 1066 C C . SER A 1 137 ? -10.439 -2.454 -10.077 1.00 87.81 137 SER A C 1
ATOM 1068 O O . SER A 1 137 ? -10.806 -3.351 -9.315 1.00 87.81 137 SER A O 1
ATOM 1070 N N . ILE A 1 138 ? -9.325 -2.539 -10.806 1.00 86.31 138 ILE A N 1
ATOM 1071 C CA . ILE A 1 138 ? -8.375 -3.643 -10.728 1.00 86.31 138 ILE A CA 1
ATOM 1072 C C . ILE A 1 138 ? -7.352 -3.314 -9.644 1.00 86.31 138 ILE A C 1
ATOM 1074 O O . ILE A 1 138 ? -6.684 -2.291 -9.733 1.00 86.31 138 ILE A O 1
ATOM 1078 N N . ILE A 1 139 ? -7.231 -4.168 -8.631 1.00 88.38 139 ILE A N 1
ATOM 1079 C CA . ILE A 1 139 ? -6.280 -3.986 -7.528 1.00 88.38 139 ILE A CA 1
ATOM 1080 C C . ILE A 1 139 ? -5.036 -4.867 -7.720 1.00 88.38 139 ILE A C 1
ATOM 1082 O O . ILE A 1 139 ? -5.125 -5.919 -8.373 1.00 88.38 139 ILE A O 1
ATOM 1086 N N . PRO A 1 140 ? -3.874 -4.462 -7.178 1.00 88.62 140 PRO A N 1
ATOM 1087 C CA . PRO A 1 140 ? -2.691 -5.313 -7.150 1.00 88.62 140 PRO A CA 1
ATOM 1088 C C . PRO A 1 140 ? -2.913 -6.559 -6.285 1.00 88.62 140 PRO A C 1
ATOM 1090 O O . PRO A 1 140 ? -3.727 -6.558 -5.360 1.00 88.62 140 PRO A O 1
ATOM 1093 N N . TRP A 1 141 ? -2.167 -7.626 -6.572 1.00 88.88 141 TRP A N 1
ATOM 1094 C CA . TRP A 1 141 ? -2.074 -8.757 -5.650 1.00 88.88 141 TRP A CA 1
ATOM 1095 C C . TRP A 1 141 ? -1.232 -8.348 -4.442 1.00 88.88 141 TRP A C 1
ATOM 1097 O O . TRP A 1 141 ? -0.047 -8.034 -4.596 1.00 88.88 141 TRP A O 1
ATOM 1107 N N . MET A 1 142 ? -1.840 -8.368 -3.259 1.00 90.25 142 MET A N 1
ATOM 1108 C CA . MET A 1 142 ? -1.183 -8.009 -2.008 1.00 90.25 142 MET A CA 1
ATOM 1109 C C . MET A 1 142 ? -1.545 -9.006 -0.914 1.00 90.25 142 MET A C 1
ATOM 1111 O O . MET A 1 142 ? -2.671 -9.500 -0.867 1.00 90.25 142 MET A O 1
ATOM 1115 N N . GLN A 1 143 ? -0.600 -9.252 -0.015 1.00 91.06 143 GLN A N 1
ATOM 1116 C CA . GLN A 1 143 ? -0.826 -9.973 1.230 1.00 91.06 143 GLN A CA 1
ATOM 1117 C C . GLN A 1 143 ? -0.340 -9.107 2.388 1.00 91.06 143 GLN A C 1
ATOM 1119 O O . GLN A 1 143 ? 0.733 -8.518 2.320 1.00 91.06 143 GLN A O 1
ATOM 1124 N N . ILE A 1 144 ? -1.136 -9.041 3.449 1.00 90.69 144 ILE A N 1
ATOM 1125 C CA . ILE A 1 144 ? -0.817 -8.311 4.674 1.00 90.69 144 ILE A CA 1
ATOM 1126 C C . ILE A 1 144 ? -0.791 -9.325 5.808 1.00 90.69 144 ILE A C 1
ATOM 1128 O O . ILE A 1 144 ? -1.703 -10.147 5.922 1.00 90.69 144 ILE A O 1
ATOM 1132 N N . THR A 1 145 ? 0.246 -9.284 6.638 1.00 89.75 145 THR A N 1
ATOM 1133 C CA . THR A 1 145 ? 0.320 -10.122 7.839 1.00 89.75 145 THR A CA 1
ATOM 1134 C C . THR A 1 145 ? 0.668 -9.287 9.052 1.00 89.75 145 THR A C 1
ATOM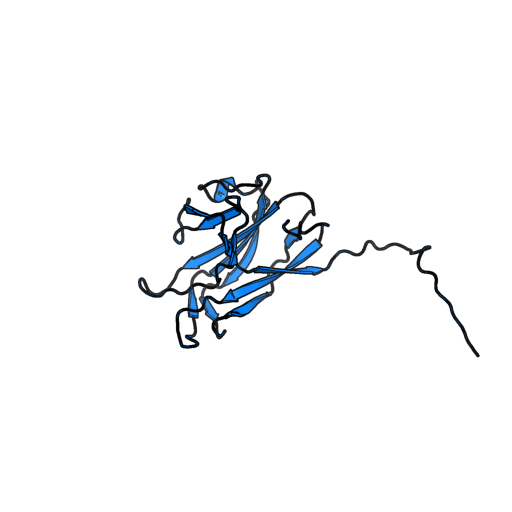 1136 O O . THR A 1 145 ? 1.293 -8.230 8.950 1.00 89.75 145 THR A O 1
ATOM 1139 N N . GLY A 1 146 ? 0.303 -9.793 10.220 1.00 86.50 146 GLY A N 1
ATOM 1140 C CA . GLY A 1 146 ? 0.631 -9.132 11.462 1.00 86.50 146 GLY A CA 1
ATOM 1141 C C . GLY A 1 146 ? 0.145 -9.892 12.683 1.00 86.50 146 GLY A C 1
ATOM 1142 O O . GLY A 1 146 ? -0.591 -10.878 12.566 1.00 86.50 146 GLY A O 1
ATOM 1143 N N . ALA A 1 147 ? 0.564 -9.423 13.851 1.00 78.56 147 ALA A N 1
ATOM 1144 C CA . ALA A 1 147 ? 0.125 -9.954 15.124 1.00 78.56 147 ALA A CA 1
ATOM 1145 C C . ALA A 1 147 ? -1.314 -9.508 15.411 1.00 78.56 147 ALA A C 1
ATOM 1147 O O . ALA A 1 147 ? -1.609 -8.318 15.554 1.00 78.56 147 ALA A O 1
ATOM 1148 N N . SER A 1 148 ? -2.222 -10.477 15.523 1.00 67.19 148 SER A N 1
ATOM 1149 C CA . SER A 1 148 ? -3.506 -10.247 16.177 1.00 67.19 148 SER A CA 1
ATOM 1150 C C . SER A 1 148 ? -3.255 -10.135 17.676 1.00 67.19 148 SER A C 1
ATOM 1152 O O . SER A 1 148 ? -2.713 -11.070 18.272 1.00 67.19 148 SER A O 1
ATOM 1154 N N . ASP A 1 149 ? -3.676 -9.030 18.289 1.00 56.88 149 ASP A N 1
ATOM 1155 C CA . ASP A 1 149 ? -3.810 -8.979 19.740 1.00 56.88 149 ASP A CA 1
ATOM 1156 C C . ASP A 1 149 ? -4.917 -9.966 20.121 1.00 56.88 149 ASP A C 1
ATOM 1158 O O . ASP A 1 149 ? -6.109 -9.661 20.106 1.00 56.88 149 ASP A O 1
ATOM 1162 N N . LEU A 1 150 ? -4.531 -11.208 20.415 1.00 50.31 150 LEU A N 1
ATOM 1163 C CA . LEU A 1 150 ? -5.380 -12.092 21.192 1.00 50.31 150 LEU A CA 1
ATOM 1164 C C . LEU A 1 150 ? -5.586 -11.377 22.525 1.00 50.31 150 LEU A C 1
ATOM 1166 O O . LEU A 1 150 ? -4.629 -11.224 23.289 1.00 50.31 150 LEU A O 1
ATOM 1170 N N . GLU A 1 151 ? -6.809 -10.913 22.794 1.00 47.88 151 GLU A N 1
ATOM 1171 C CA . GLU A 1 151 ? -7.138 -10.348 24.099 1.00 47.88 151 GLU A CA 1
ATOM 1172 C C . GLU A 1 151 ? -6.604 -11.288 25.185 1.00 47.88 151 GLU A C 1
ATOM 1174 O O . GLU A 1 151 ? -6.833 -12.504 25.150 1.00 47.88 151 GLU A O 1
ATOM 1179 N N . THR A 1 152 ? -5.857 -10.735 26.147 1.00 45.56 152 THR A N 1
ATOM 1180 C CA . THR A 1 152 ? -5.388 -11.497 27.306 1.00 45.56 152 THR A CA 1
ATOM 1181 C C . THR A 1 152 ? -6.591 -11.805 28.186 1.00 45.56 152 THR A C 1
ATOM 1183 O O . THR A 1 152 ? -6.901 -11.124 29.157 1.00 45.56 152 THR A O 1
ATOM 1186 N N . CYS A 1 153 ? -7.310 -12.842 27.808 1.00 44.53 153 CYS A N 1
ATOM 1187 C CA . CYS A 1 153 ? -8.414 -13.393 28.548 1.00 44.53 153 CYS A CA 1
ATOM 1188 C C . CYS A 1 153 ? -7.813 -14.379 29.561 1.00 44.53 153 CYS A C 1
ATOM 1190 O O . CYS A 1 153 ? -7.116 -15.327 29.194 1.00 44.53 153 CYS A O 1
ATOM 1192 N N . THR A 1 154 ? -8.053 -14.188 30.863 1.00 45.97 154 THR A N 1
ATOM 1193 C CA . THR A 1 154 ? -7.943 -15.309 31.807 1.00 45.97 154 THR A CA 1
ATOM 1194 C C . THR A 1 154 ? -9.074 -16.272 31.465 1.00 45.97 154 THR A C 1
ATOM 1196 O O . THR A 1 154 ? -10.183 -16.159 31.984 1.00 45.97 154 THR A O 1
ATOM 1199 N N . PHE A 1 155 ? -8.810 -17.155 30.504 1.00 44.06 155 PHE A N 1
ATOM 1200 C CA . PHE A 1 155 ? -9.782 -18.060 29.909 1.00 44.06 155 PHE A CA 1
ATOM 1201 C C . PHE A 1 155 ? -10.355 -19.031 30.948 1.00 44.06 155 PHE A C 1
ATOM 1203 O O . PHE A 1 155 ? -9.783 -20.083 31.220 1.00 44.06 155 PHE A O 1
ATOM 1210 N N . GLY A 1 156 ? -11.550 -18.725 31.456 1.00 49.94 156 GLY A N 1
ATOM 1211 C CA . GLY A 1 156 ? -12.443 -19.723 32.053 1.00 49.94 156 GLY A CA 1
ATOM 1212 C C . GLY A 1 156 ? -13.059 -20.681 31.017 1.00 49.94 156 GLY A C 1
ATOM 1213 O O . GLY A 1 156 ? -13.704 -21.656 31.396 1.00 49.94 156 GLY A O 1
ATOM 1214 N N . GLU A 1 157 ? -12.867 -20.426 29.716 1.00 41.09 157 GLU A N 1
ATOM 1215 C CA . GLU A 1 157 ? -13.451 -21.209 28.614 1.00 41.09 157 GLU A CA 1
ATOM 1216 C C . GLU A 1 157 ? -12.509 -22.267 28.019 1.00 41.09 157 GLU A C 1
ATOM 1218 O O . GLU A 1 157 ? -12.973 -23.177 27.324 1.00 41.09 157 GLU A O 1
ATOM 1223 N N . VAL A 1 158 ? -11.203 -22.220 28.317 1.00 49.00 158 VAL A N 1
ATOM 1224 C CA . VAL A 1 158 ? -10.286 -23.295 27.915 1.00 49.00 158 VAL A CA 1
ATOM 1225 C C . VAL A 1 158 ? -10.536 -24.491 28.828 1.00 49.00 158 VAL A C 1
ATOM 1227 O O . VAL A 1 158 ? -10.037 -24.586 29.951 1.00 49.00 158 VAL 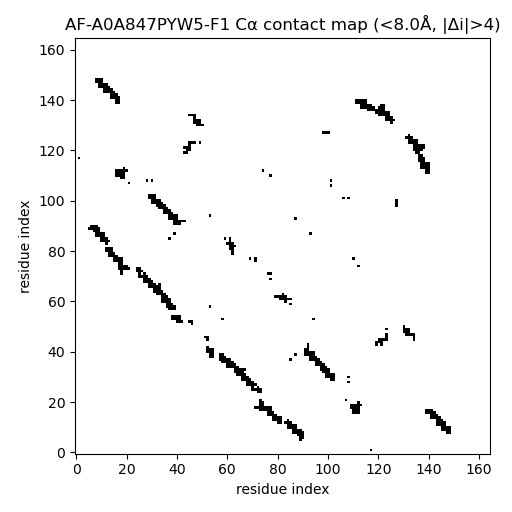A O 1
ATOM 1230 N N . LYS A 1 159 ? -11.327 -25.438 28.324 1.00 54.31 159 LYS A N 1
ATOM 1231 C CA . LYS A 1 159 ? -11.526 -26.741 28.958 1.00 54.31 159 LYS A CA 1
ATOM 1232 C C . LYS A 1 159 ? -10.234 -27.540 28.828 1.00 54.31 159 LYS A C 1
ATOM 1234 O O . LYS A 1 159 ? -9.962 -28.141 27.793 1.00 54.31 159 LYS A O 1
ATOM 1239 N N . THR A 1 160 ? -9.429 -27.525 29.880 1.00 54.59 160 THR A N 1
ATOM 1240 C CA . THR A 1 160 ? -8.219 -28.339 29.987 1.00 54.59 160 THR A CA 1
ATOM 1241 C C . THR A 1 160 ? -8.546 -29.668 30.662 1.00 54.59 160 THR A C 1
ATOM 1243 O O . THR A 1 160 ? -9.250 -29.716 31.670 1.00 54.59 160 THR A O 1
ATOM 1246 N N . LEU A 1 161 ? -8.047 -30.769 30.095 1.00 31.17 161 LEU A N 1
ATOM 1247 C CA . LEU A 1 161 ? -8.093 -32.089 30.715 1.00 31.17 161 LEU A CA 1
ATOM 1248 C C . LEU A 1 161 ? -6.660 -32.496 31.063 1.00 31.17 161 LEU A C 1
ATOM 1250 O O . LEU A 1 161 ? -5.841 -32.707 30.171 1.00 31.17 161 LEU A O 1
ATOM 1254 N N . PHE A 1 162 ? -6.362 -32.609 32.354 1.00 61.09 162 PHE A N 1
ATOM 1255 C CA . PHE A 1 162 ? -5.084 -33.129 32.832 1.00 61.09 162 PHE A CA 1
ATOM 1256 C C . PHE A 1 162 ? -5.267 -34.588 33.245 1.00 61.09 162 PHE A C 1
ATOM 1258 O O . PHE A 1 162 ? -6.068 -34.890 34.128 1.00 61.09 162 PHE A O 1
ATOM 1265 N N . THR A 1 163 ? -4.518 -35.499 32.627 1.00 54.28 163 THR A N 1
ATOM 1266 C CA . THR A 1 163 ? -4.445 -36.903 33.051 1.00 54.28 163 THR A CA 1
ATOM 1267 C C . THR A 1 163 ? -3.002 -37.237 33.405 1.00 54.28 163 THR A C 1
ATOM 1269 O O . THR A 1 163 ? -2.121 -37.111 32.556 1.00 54.28 163 THR 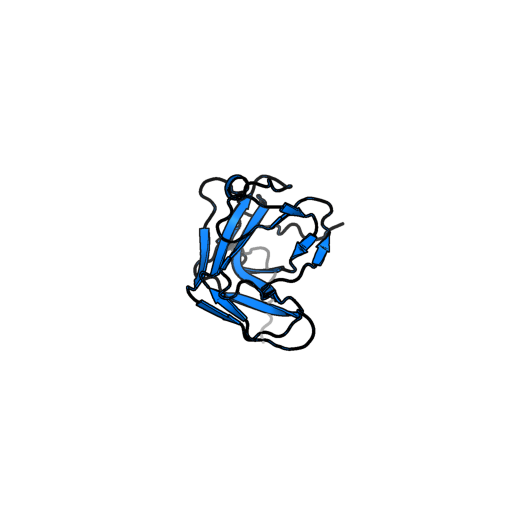A O 1
ATOM 1272 N N . GLY A 1 164 ? -2.765 -37.646 34.651 1.00 56.19 164 GLY A N 1
ATOM 1273 C CA . GLY A 1 164 ? -1.461 -38.072 35.163 1.00 56.19 164 GLY A CA 1
ATOM 1274 C C . GLY A 1 164 ? -1.474 -39.540 35.588 1.00 56.19 164 GLY A C 1
ATOM 1275 O O . GLY A 1 164 ? -2.543 -40.121 35.782 1.00 56.19 164 GLY A O 1
ATOM 1276 N N . ARG A 1 165 ? -0.280 -40.126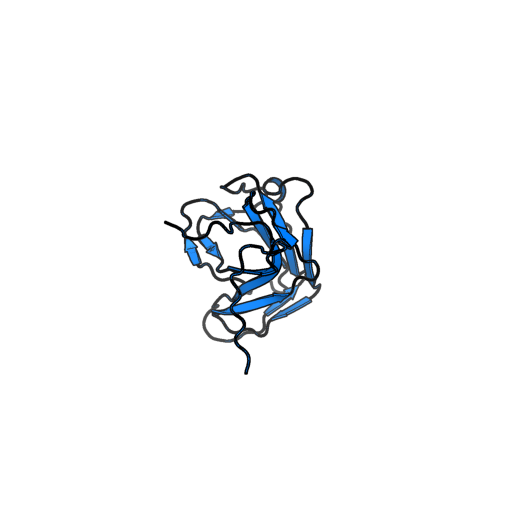 35.705 1.00 47.16 165 ARG A N 1
ATOM 1277 C CA . ARG A 1 165 ? -0.056 -41.438 36.322 1.00 47.16 165 ARG A CA 1
ATOM 1278 C C . ARG A 1 165 ? 0.246 -41.282 37.805 1.00 47.16 165 ARG A C 1
ATOM 1280 O O . ARG A 1 165 ? 0.931 -40.291 38.138 1.00 47.16 165 ARG A O 1
#

Nearest PDB structures (foldseek):
  3gbw-assembly1_A  TM=3.421E-01  e=8.566E-01  Mus musculus
  1kgy-assembly2_C  TM=2.783E-01  e=6.256E-01  Mus musculus
  7alt-assembly1_A  TM=3.421E-01  e=6.960E+00  Drosophila melanogaster
  7alt-assembly2_B  TM=2.819E-01  e=5.357E+00  Drosophila melanogaster

Secondary structure (DSSP, 8-state):
-------S-EEEEEEEEEPP--SSS---EEEEEEEEEEEEES-SS--SBSGGGSPTT--EEEEEEEEEEE---TTSEEEEEEEEEEEE-SSSEEEEEEEEEESSTT----S--EEEE-SS--EEE--TT-SB-EEESEEEPEEEEEE--------SS--------

pLDDT: mean 81.29, std 17.68, range [31.17, 98.31]

Solvent-accessible surface area (backbone atoms only — not comparable to full-atom values): 9869 Å² total; per-residue (Å²): 127,85,78,79,75,91,49,71,48,31,37,37,38,35,46,28,26,28,22,33,69,82,70,92,70,72,60,73,42,69,33,27,60,30,34,34,33,40,26,35,16,92,60,86,50,65,57,48,41,55,72,79,43,43,42,87,91,44,70,38,77,21,35,75,36,71,65,44,79,41,89,59,45,55,70,34,75,50,73,43,74,38,82,40,64,43,79,43,81,43,75,64,42,81,40,78,45,79,47,46,41,67,90,53,100,80,64,86,81,44,70,48,26,81,62,52,72,71,86,40,37,70,32,71,52,62,60,72,92,53,67,46,36,51,71,33,33,53,32,62,40,72,48,76,43,55,57,64,74,71,75,91,64,86,63,87,77,68,85,80,83,89,85,84,133

Mean predicted aligned error: 8.76 Å

Foldseek 3Di:
DDDDPVAAKFWWFKKKAFAAAPDDDQDWFKWAFKWKWKAFAQDPADDQQDVVRHDPPGIDTFDTDRIDIDRAHHRDIDMDGTPHIHIDHRPTDMDMDIATDGPDPDDPRDRWDWDDQQVHQPDFDDHHPDRGGDTGSTDTDMDIDGDDPPPPDPDPPPDDDDDDD